Protein AF-A0A377C1R2-F1 (afdb_monomer_lite)

Radius of gyration: 20.12 Å; chains: 1; bounding box: 42×38×57 Å

Secondary structure (DSSP, 8-state):
-PPP----TTSPPPSS-SEEEEE--SSHHHHHHHHHHHHTT--TT-EEEEEEEGGG--HHHHHHHHHHT--EEEPPPBTTEEEEEE-----------SSEEEEPTTSS-EEEE-TTSTTTTS--HHHHHHHHT--SS--S-EEEET-TTSHHHHHHHHHH---EEEE-SSS--EEE---

pLDDT: mean 87.02, std 14.09, range [38.09, 98.44]

Foldseek 3Di:
DDDDDDDALPDQDAAAAQEAEAADDQAVLSVLSSLQSVLVHYDQNYWYKYKYQLVSDDPSNQVSLCQRFRHWDKDPQDPRMIMITGGGPGPDHDDDDQWDWDADPPDRDIFTAGSPFPPRNDDDPVNVVVLVVDDAPDDDEEEDAQCRSVPSVVSVLVRHLDWYWYDHPRPDTDGDGRD

Structure (mmCIF, N/CA/C/O backbone):
data_AF-A0A377C1R2-F1
#
_entry.id   AF-A0A377C1R2-F1
#
loop_
_atom_site.group_PDB
_atom_site.id
_atom_site.type_symbol
_atom_site.label_atom_id
_atom_site.label_alt_id
_atom_site.label_comp_id
_atom_site.label_asym_id
_atom_site.label_entity_id
_atom_site.label_seq_id
_atom_site.pdbx_PDB_ins_code
_atom_site.Cartn_x
_atom_site.Cartn_y
_atom_site.Cartn_z
_atom_site.occupancy
_atom_site.B_iso_or_equiv
_atom_site.auth_seq_id
_atom_site.auth_comp_id
_atom_site.auth_asym_id
_atom_site.auth_atom_id
_atom_site.pdbx_PDB_model_num
ATOM 1 N N . MET A 1 1 ? -15.818 -27.247 10.157 1.00 41.62 1 MET A N 1
ATOM 2 C CA . MET A 1 1 ? -14.417 -26.923 9.793 1.00 41.62 1 MET A CA 1
ATOM 3 C C . MET A 1 1 ? -14.467 -25.725 8.852 1.00 41.62 1 MET A C 1
ATOM 5 O O . MET A 1 1 ? -15.021 -25.883 7.773 1.00 41.62 1 MET A O 1
ATOM 9 N N . SER A 1 2 ? -14.026 -24.524 9.256 1.00 61.22 2 SER A N 1
ATOM 10 C CA . SER A 1 2 ? -14.034 -23.382 8.325 1.00 61.22 2 SER A CA 1
ATOM 11 C C . SER A 1 2 ? -12.892 -23.530 7.317 1.00 61.22 2 SER A C 1
ATOM 13 O O . SER A 1 2 ? -11.764 -23.878 7.676 1.00 61.22 2 SER A O 1
ATOM 15 N N . ARG A 1 3 ? -13.206 -23.338 6.035 1.00 67.44 3 ARG A N 1
ATOM 16 C CA . ARG A 1 3 ? -12.236 -23.395 4.940 1.00 67.44 3 ARG A CA 1
ATOM 17 C C . ARG A 1 3 ? -11.316 -22.180 5.062 1.00 67.44 3 ARG A C 1
ATOM 19 O O . ARG A 1 3 ? -11.798 -21.055 5.115 1.00 67.44 3 ARG A O 1
ATOM 26 N N . ARG A 1 4 ? -10.003 -22.404 5.139 1.00 74.44 4 ARG A N 1
ATOM 27 C CA . ARG A 1 4 ? -9.016 -21.321 5.041 1.00 74.44 4 ARG A CA 1
ATOM 28 C C . ARG A 1 4 ? -8.782 -21.036 3.565 1.00 74.44 4 ARG A C 1
ATOM 30 O O . ARG A 1 4 ? -8.358 -21.931 2.840 1.00 74.44 4 ARG A O 1
ATOM 37 N N . GLU A 1 5 ? -9.064 -19.815 3.147 1.00 80.56 5 GLU A N 1
ATOM 38 C CA . GLU A 1 5 ? -8.817 -19.331 1.793 1.00 80.56 5 GLU A CA 1
ATOM 39 C C . GLU A 1 5 ? -7.715 -18.271 1.838 1.00 80.56 5 GLU A C 1
ATOM 41 O O . GLU A 1 5 ? -7.669 -17.450 2.756 1.00 80.56 5 GLU A O 1
ATOM 46 N N . VAL A 1 6 ? -6.788 -18.332 0.883 1.00 80.75 6 VAL A N 1
ATOM 47 C CA . VAL A 1 6 ? -5.716 -17.342 0.742 1.00 80.75 6 VAL A CA 1
ATOM 48 C C . VAL A 1 6 ? -6.133 -16.381 -0.360 1.00 80.75 6 VAL A C 1
ATOM 50 O O . VAL A 1 6 ? -6.225 -16.781 -1.516 1.00 80.75 6 VAL A O 1
ATOM 53 N N . LEU A 1 7 ? -6.381 -15.127 0.012 1.00 80.88 7 LEU A N 1
ATOM 54 C CA . LEU A 1 7 ? -6.760 -14.053 -0.902 1.00 80.88 7 LEU A CA 1
ATOM 55 C C . LEU A 1 7 ? -5.581 -13.101 -1.118 1.00 80.88 7 LEU A C 1
ATOM 57 O O . LEU A 1 7 ? -4.790 -12.857 -0.201 1.00 80.88 7 LEU A O 1
ATOM 61 N N . ASP A 1 8 ? -5.470 -12.551 -2.327 1.00 80.44 8 ASP A N 1
ATOM 62 C CA . ASP A 1 8 ? -4.546 -11.450 -2.592 1.00 80.44 8 ASP A CA 1
ATOM 63 C C . ASP A 1 8 ? -5.073 -10.126 -2.001 1.00 80.44 8 ASP A C 1
ATOM 65 O O . ASP A 1 8 ? -6.242 -10.005 -1.640 1.00 80.44 8 ASP A O 1
ATOM 69 N N . SER A 1 9 ? -4.214 -9.108 -1.869 1.00 77.62 9 SER A N 1
ATOM 70 C CA . SER A 1 9 ? -4.595 -7.841 -1.219 1.00 77.62 9 SER A CA 1
ATOM 71 C C . SER A 1 9 ? -5.555 -6.971 -2.041 1.00 77.62 9 SER A C 1
ATOM 73 O O . SER A 1 9 ? -5.962 -5.907 -1.576 1.00 77.62 9 SER A O 1
ATOM 75 N N . THR A 1 10 ? -5.853 -7.368 -3.277 1.00 80.50 10 THR A N 1
ATOM 76 C CA . THR A 1 10 ? -6.736 -6.664 -4.214 1.00 80.50 10 THR A CA 1
ATOM 77 C C . THR A 1 10 ? -8.036 -7.408 -4.496 1.00 80.50 10 THR A C 1
ATOM 79 O O . THR A 1 10 ? -8.909 -6.838 -5.143 1.00 80.50 10 THR A O 1
ATOM 82 N N . ALA A 1 11 ? -8.162 -8.641 -4.012 1.00 86.31 11 ALA A N 1
ATOM 83 C CA . ALA A 1 11 ? -9.376 -9.428 -4.059 1.00 86.31 11 ALA A CA 1
ATOM 84 C C . ALA A 1 11 ? -10.450 -8.835 -3.141 1.00 86.31 11 ALA A C 1
ATOM 86 O O . ALA A 1 11 ? -10.155 -8.112 -2.182 1.00 86.31 11 ALA A O 1
ATOM 87 N N . ASP A 1 12 ? -11.703 -9.177 -3.422 1.00 88.12 12 ASP A N 1
ATOM 88 C CA . ASP A 1 12 ? -12.815 -8.806 -2.560 1.00 88.12 12 ASP A CA 1
ATOM 89 C C . ASP A 1 12 ? -12.722 -9.540 -1.221 1.00 88.12 12 ASP A C 1
ATOM 91 O O . ASP A 1 12 ? -12.471 -10.746 -1.152 1.00 88.12 12 ASP A O 1
ATOM 95 N N . TYR A 1 13 ? -12.910 -8.794 -0.135 1.00 91.75 13 TYR A N 1
ATOM 96 C CA . TYR A 1 13 ? -12.860 -9.351 1.210 1.00 91.75 13 TYR A CA 1
ATOM 97 C C . TYR A 1 13 ? -14.219 -9.941 1.614 1.00 91.75 13 TYR A C 1
ATOM 99 O O . TYR A 1 13 ? -15.264 -9.451 1.175 1.00 91.75 13 TYR A O 1
ATOM 107 N N . PRO A 1 14 ? -14.234 -10.973 2.480 1.00 92.19 14 PRO A N 1
ATOM 108 C CA . PRO A 1 14 ? -15.473 -11.504 3.036 1.00 92.19 14 PRO A CA 1
ATOM 109 C C . PRO A 1 14 ? -16.279 -10.423 3.767 1.00 92.19 14 PRO A C 1
ATOM 111 O O . PRO A 1 14 ? -15.712 -9.613 4.501 1.00 92.19 14 PRO A O 1
ATOM 114 N N . GLN A 1 15 ? -17.600 -10.438 3.583 1.00 94.81 15 GLN A N 1
ATOM 115 C CA . GLN A 1 15 ? -18.517 -9.471 4.189 1.00 94.81 15 GLN A CA 1
ATOM 116 C C . GLN A 1 15 ? -18.676 -9.698 5.695 1.00 94.81 15 GLN A C 1
ATOM 118 O O . GLN A 1 15 ? -18.758 -10.842 6.142 1.00 94.81 15 GLN A O 1
ATOM 123 N N . GLN A 1 16 ? -18.767 -8.601 6.453 1.00 94.44 16 GLN A N 1
ATOM 124 C CA . GLN A 1 16 ? -19.068 -8.563 7.890 1.00 94.44 16 GLN A CA 1
ATOM 125 C C . GLN A 1 16 ? -18.220 -9.544 8.724 1.00 94.44 16 GLN A C 1
ATOM 127 O O . GLN A 1 16 ? -18.759 -10.405 9.426 1.00 94.44 16 GLN A O 1
ATOM 132 N N . PRO A 1 17 ? -16.878 -9.467 8.644 1.00 95.62 17 PRO A N 1
ATOM 133 C CA . PRO A 1 17 ? -16.020 -10.360 9.407 1.00 95.62 17 PRO A CA 1
ATOM 134 C C . PRO A 1 17 ? -16.195 -10.111 10.911 1.00 95.62 17 PRO A C 1
ATOM 136 O O . PRO A 1 17 ? -16.164 -8.977 11.368 1.00 95.62 17 PRO A O 1
ATOM 139 N N . GLY A 1 18 ? -16.294 -11.169 11.720 1.00 95.81 18 GLY A N 1
ATOM 140 C CA . GLY A 1 18 ? -16.338 -10.999 13.181 1.00 95.81 18 GLY A CA 1
ATOM 141 C C . GLY A 1 18 ? -15.009 -10.499 13.771 1.00 95.81 18 GLY A C 1
ATOM 142 O O . GLY A 1 18 ? -14.987 -9.784 14.771 1.00 95.81 18 GLY A O 1
ATOM 143 N N . VAL A 1 19 ? -13.880 -10.866 13.153 1.00 96.94 19 VAL A N 1
ATOM 144 C CA . VAL A 1 19 ? -12.530 -10.503 13.612 1.00 96.94 19 VAL A CA 1
ATOM 145 C C . VAL A 1 19 ? -11.624 -10.222 12.419 1.00 96.94 19 VAL A C 1
ATOM 147 O O . VAL A 1 19 ? -11.587 -10.994 11.463 1.00 96.94 19 VAL A O 1
ATOM 150 N N . VAL A 1 20 ? -10.831 -9.157 12.520 1.00 97.69 20 VAL A N 1
ATOM 151 C CA . VAL A 1 20 ? -9.791 -8.785 11.558 1.00 97.69 20 VAL A CA 1
ATOM 152 C C . VAL A 1 20 ? -8.458 -8.661 12.295 1.00 97.69 20 VAL A C 1
ATOM 154 O O . VAL A 1 20 ? -8.317 -7.853 13.212 1.00 97.69 20 VAL A O 1
ATOM 157 N N . LEU A 1 21 ? -7.468 -9.456 11.881 1.00 97.56 21 LEU A N 1
ATOM 158 C CA . LEU A 1 21 ? -6.098 -9.397 12.394 1.00 97.56 21 LEU A CA 1
ATOM 159 C C . LEU A 1 21 ? -5.162 -8.852 11.315 1.00 97.56 21 LEU A C 1
ATOM 161 O O . LEU A 1 21 ? -5.012 -9.454 10.254 1.00 97.56 21 LEU A O 1
ATOM 165 N N . ILE A 1 22 ? -4.500 -7.733 11.599 1.00 97.50 22 ILE A N 1
ATOM 166 C CA . ILE A 1 22 ? -3.612 -7.049 10.658 1.00 97.50 22 ILE A CA 1
ATOM 167 C C . ILE A 1 22 ? -2.184 -7.143 11.180 1.00 97.50 22 ILE A C 1
ATOM 169 O O . ILE A 1 22 ? -1.856 -6.650 12.257 1.00 97.50 22 ILE A O 1
ATOM 173 N N . LYS A 1 23 ? -1.282 -7.717 10.389 1.00 96.75 23 LYS A N 1
ATOM 174 C CA . LYS A 1 23 ? 0.147 -7.467 10.577 1.00 96.75 23 LYS A CA 1
ATOM 175 C C . LYS A 1 23 ? 0.471 -6.167 9.856 1.00 96.75 23 LYS A C 1
ATOM 177 O O . LYS A 1 23 ? 0.374 -6.137 8.632 1.00 96.75 23 LYS A O 1
ATOM 182 N N . VAL A 1 24 ? 0.835 -5.116 10.592 1.00 95.94 24 VAL A N 1
ATOM 183 C CA . VAL A 1 24 ? 1.100 -3.801 9.986 1.00 95.94 24 VAL A CA 1
ATOM 184 C C . VAL A 1 24 ? 2.181 -3.963 8.905 1.00 95.94 24 VAL A C 1
ATOM 186 O O . VAL A 1 24 ? 3.266 -4.482 9.205 1.00 95.94 24 VAL A O 1
ATOM 189 N N . PRO A 1 25 ? 1.891 -3.606 7.639 1.00 93.81 25 PRO A N 1
ATOM 190 C CA . PRO A 1 25 ? 2.849 -3.753 6.558 1.00 93.81 25 PRO A CA 1
ATOM 191 C C . PRO A 1 25 ? 3.967 -2.718 6.696 1.00 93.81 25 PRO A C 1
ATOM 193 O O . PRO A 1 25 ? 3.829 -1.700 7.367 1.00 93.81 25 PRO A O 1
ATOM 196 N N . LYS A 1 26 ? 5.087 -2.959 6.011 1.00 90.56 26 LYS A N 1
ATOM 197 C CA . LYS A 1 26 ? 6.248 -2.055 6.054 1.00 90.56 26 LYS A CA 1
ATOM 198 C C . LYS A 1 26 ? 5.972 -0.677 5.442 1.00 90.56 26 LYS A C 1
ATOM 200 O O . LYS A 1 26 ? 6.683 0.271 5.747 1.00 90.56 26 LYS A O 1
ATOM 205 N N . THR A 1 27 ? 4.991 -0.579 4.547 1.00 90.38 27 THR A N 1
ATOM 206 C CA . THR A 1 27 ? 4.675 0.648 3.807 1.00 90.38 27 THR A CA 1
ATOM 207 C C . THR A 1 27 ? 3.288 1.155 4.181 1.00 90.38 27 THR A C 1
ATOM 209 O O . THR A 1 27 ? 2.319 0.396 4.085 1.00 90.38 27 THR A O 1
ATOM 212 N N . LEU A 1 28 ? 3.170 2.449 4.488 1.00 93.06 28 LEU A N 1
ATOM 213 C CA . LEU A 1 28 ? 1.877 3.090 4.760 1.00 93.06 28 LEU A CA 1
ATOM 214 C C . LEU A 1 28 ? 0.914 3.017 3.571 1.00 93.06 28 LEU A C 1
ATOM 216 O O . LEU A 1 28 ? -0.277 2.835 3.777 1.00 93.06 28 LEU A O 1
ATOM 220 N N . ALA A 1 29 ? 1.417 3.081 2.334 1.00 91.56 29 ALA A N 1
ATOM 221 C CA . ALA A 1 29 ? 0.575 2.976 1.143 1.00 91.56 29 ALA A CA 1
ATOM 222 C C . ALA A 1 29 ? -0.193 1.643 1.090 1.00 91.56 29 ALA A C 1
ATOM 224 O O . ALA A 1 29 ? -1.396 1.635 0.831 1.00 91.56 29 ALA A O 1
ATOM 225 N N . LEU A 1 30 ? 0.485 0.515 1.350 1.00 92.25 30 LEU A N 1
ATOM 226 C CA . LEU A 1 30 ? -0.180 -0.791 1.415 1.00 92.25 30 LEU A CA 1
ATOM 227 C C . LEU A 1 30 ? -1.180 -0.847 2.572 1.00 92.25 30 LEU A C 1
ATOM 229 O O . LEU A 1 30 ? -2.283 -1.349 2.376 1.00 92.25 30 LEU A O 1
ATOM 233 N N . LEU A 1 31 ? -0.822 -0.305 3.742 1.00 95.44 31 LEU A N 1
ATOM 234 C CA . LEU A 1 31 ? -1.753 -0.229 4.866 1.00 95.44 31 LEU A CA 1
ATOM 235 C C . LEU A 1 31 ? -3.015 0.541 4.462 1.00 95.44 31 LEU A C 1
ATOM 237 O O . LEU A 1 31 ? -4.109 0.022 4.630 1.00 95.44 31 LEU A O 1
ATOM 241 N N . GLU A 1 32 ? -2.882 1.723 3.858 1.00 95.38 32 GLU A N 1
ATOM 242 C CA . GLU A 1 32 ? -4.024 2.536 3.427 1.00 95.38 32 GLU A CA 1
ATOM 243 C C . GLU A 1 32 ? -4.926 1.767 2.460 1.00 95.38 32 GLU A C 1
ATOM 245 O O . GLU A 1 32 ? -6.143 1.736 2.641 1.00 95.38 32 GLU A O 1
ATOM 250 N N . GLN A 1 33 ? -4.340 1.102 1.461 1.00 93.94 33 GLN A N 1
ATOM 251 C CA . GLN A 1 33 ? -5.101 0.298 0.507 1.00 93.94 33 GLN A CA 1
ATOM 252 C C . GLN A 1 33 ? -5.872 -0.831 1.202 1.00 93.94 33 GLN A C 1
ATOM 254 O O . GLN A 1 33 ? -7.049 -1.039 0.901 1.00 93.94 33 GLN A O 1
ATOM 259 N N . GLN A 1 34 ? -5.238 -1.536 2.141 1.00 94.56 34 GLN A N 1
ATOM 260 C CA . GLN A 1 34 ? -5.869 -2.621 2.892 1.00 94.56 34 GLN A CA 1
ATOM 261 C C . GLN A 1 34 ? -6.977 -2.112 3.819 1.00 94.56 34 GLN A C 1
ATOM 263 O O . GLN A 1 34 ? -8.038 -2.727 3.873 1.00 94.56 34 GLN A O 1
ATOM 268 N N . LEU A 1 35 ? -6.773 -0.985 4.506 1.00 96.25 35 LEU A N 1
ATOM 269 C CA . LEU A 1 35 ? -7.793 -0.377 5.362 1.00 96.25 35 LEU A CA 1
ATOM 270 C C . LEU A 1 35 ? -8.988 0.118 4.540 1.00 96.25 35 LEU A C 1
ATOM 272 O O . LEU A 1 35 ? -10.127 -0.086 4.945 1.00 96.25 35 LEU A O 1
ATOM 276 N N . ARG A 1 36 ? -8.758 0.698 3.354 1.00 95.50 36 ARG A N 1
ATOM 277 C CA . ARG A 1 36 ? -9.838 1.097 2.434 1.00 95.50 36 ARG A CA 1
ATOM 278 C C . ARG A 1 36 ? -10.613 -0.099 1.886 1.00 95.50 36 ARG A C 1
ATOM 280 O O . ARG A 1 36 ? -11.816 0.011 1.681 1.00 95.50 36 ARG A O 1
ATOM 287 N N . ALA A 1 37 ? -9.948 -1.228 1.650 1.00 94.62 37 ALA A N 1
ATOM 288 C CA . ALA A 1 37 ? -10.625 -2.468 1.278 1.00 94.62 37 ALA A CA 1
ATOM 289 C C . ALA A 1 37 ? -11.452 -3.024 2.450 1.00 94.62 37 ALA A C 1
ATOM 291 O O . ALA A 1 37 ? -12.619 -3.356 2.266 1.00 94.62 37 ALA A O 1
ATOM 292 N N . LEU A 1 38 ? -10.889 -3.035 3.666 1.00 95.88 38 LEU A N 1
ATOM 293 C CA . LEU A 1 38 ? -11.596 -3.446 4.884 1.00 95.88 38 LEU A CA 1
ATOM 294 C C . LEU A 1 38 ? -12.817 -2.575 5.169 1.00 95.88 38 LEU A C 1
ATOM 296 O O . LEU A 1 38 ? -13.867 -3.112 5.496 1.00 95.88 38 LEU A O 1
ATOM 300 N N . ARG A 1 39 ? -12.712 -1.255 4.985 1.00 96.31 39 ARG A N 1
ATOM 301 C CA . ARG A 1 39 ? -13.815 -0.305 5.179 1.00 96.31 39 ARG A CA 1
ATOM 302 C C . ARG A 1 39 ? -15.109 -0.735 4.477 1.00 96.31 39 ARG A C 1
ATOM 304 O O . ARG A 1 39 ? -16.181 -0.459 4.989 1.00 96.31 39 ARG A O 1
ATOM 311 N N . LYS A 1 40 ? -15.014 -1.410 3.327 1.00 95.31 40 LYS A N 1
ATOM 312 C CA . LYS A 1 40 ? -16.176 -1.855 2.541 1.00 95.31 40 LYS A CA 1
ATOM 313 C C . LYS A 1 40 ? -16.923 -3.044 3.147 1.00 95.31 40 LYS A C 1
ATOM 315 O O .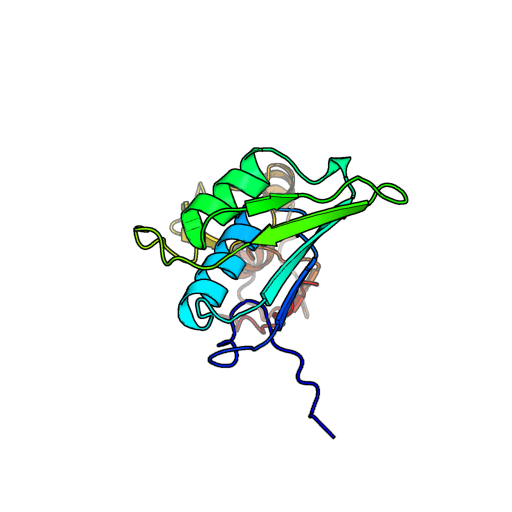 LYS A 1 40 ? -18.007 -3.357 2.675 1.00 95.31 40 LYS A O 1
ATOM 320 N N . VAL A 1 41 ? -16.316 -3.748 4.101 1.00 96.62 41 VAL A N 1
ATOM 321 C CA . VAL A 1 41 ? -16.818 -5.040 4.590 1.00 96.62 41 VAL A CA 1
ATOM 322 C C . VAL A 1 41 ? -16.959 -5.112 6.105 1.00 96.62 41 VAL A C 1
ATOM 324 O O . VAL A 1 41 ? -17.704 -5.957 6.591 1.00 96.62 41 VAL A O 1
ATOM 327 N N . VAL A 1 42 ? -16.237 -4.275 6.855 1.00 97.69 42 VAL A N 1
ATOM 328 C CA . VAL A 1 42 ? -16.291 -4.256 8.322 1.00 97.69 42 VAL A CA 1
ATOM 329 C C . VAL A 1 42 ? -17.514 -3.498 8.832 1.00 97.69 42 VAL A C 1
ATOM 331 O O . VAL A 1 42 ? -18.055 -2.621 8.167 1.00 97.69 42 VAL A O 1
ATOM 334 N N . THR A 1 43 ? -17.922 -3.831 10.048 1.00 96.94 43 THR A N 1
ATOM 335 C CA . THR A 1 43 ? -19.020 -3.197 10.786 1.00 96.94 43 THR A CA 1
ATOM 336 C C . THR A 1 43 ? -18.518 -2.711 12.145 1.00 96.94 43 THR A C 1
ATOM 338 O O . THR A 1 43 ? -17.397 -3.031 12.551 1.00 96.94 43 THR A O 1
ATOM 341 N N . SER A 1 44 ? -19.348 -1.975 12.889 1.00 95.69 44 SER A N 1
ATOM 342 C CA . SER A 1 44 ? -19.050 -1.588 14.278 1.00 95.69 44 SER A CA 1
ATOM 343 C C . SER A 1 44 ? -18.831 -2.788 15.210 1.00 95.69 44 SER A C 1
ATOM 345 O O . SER A 1 44 ? -18.132 -2.659 16.212 1.00 95.69 44 SER A O 1
ATOM 347 N N . ASP A 1 45 ? -19.380 -3.955 14.860 1.00 96.56 45 ASP A N 1
ATOM 348 C CA . ASP A 1 45 ? -19.244 -5.203 15.624 1.00 96.56 45 ASP A CA 1
ATOM 349 C C . ASP A 1 45 ? -17.951 -5.963 15.290 1.00 96.56 45 ASP A C 1
ATOM 351 O O . ASP A 1 45 ? -17.570 -6.912 15.980 1.00 96.56 45 ASP A O 1
ATOM 355 N N . THR A 1 46 ? -17.254 -5.560 14.224 1.00 97.69 46 THR A N 1
ATOM 356 C CA . THR A 1 46 ? -16.002 -6.191 13.812 1.00 97.69 46 THR A CA 1
ATOM 357 C C . THR A 1 46 ? -14.892 -5.876 14.809 1.00 97.69 46 THR A C 1
ATOM 359 O O . THR A 1 46 ? -14.524 -4.720 15.020 1.00 97.69 46 THR A O 1
ATOM 362 N N . ARG A 1 47 ? -14.247 -6.911 15.355 1.00 97.62 47 ARG A N 1
ATOM 363 C CA . ARG A 1 47 ? -13.057 -6.725 16.191 1.00 97.62 47 ARG A CA 1
ATOM 364 C C . ARG A 1 47 ? -11.803 -6.559 15.333 1.00 97.62 47 ARG A C 1
ATOM 366 O O . ARG A 1 47 ? -11.279 -7.545 14.815 1.00 97.62 47 ARG A O 1
ATOM 373 N N . ILE A 1 48 ? -11.286 -5.335 15.232 1.00 98.44 48 ILE A N 1
ATOM 374 C CA . ILE A 1 48 ? -10.098 -5.012 14.426 1.00 98.44 48 ILE A CA 1
ATOM 375 C C . ILE A 1 48 ? -8.871 -4.862 15.329 1.00 98.44 48 ILE A C 1
ATOM 377 O O . ILE A 1 48 ? -8.813 -3.976 16.182 1.00 98.44 48 ILE A O 1
ATOM 381 N N . ILE A 1 49 ? -7.871 -5.724 15.126 1.00 98.31 49 ILE A N 1
ATOM 382 C CA . ILE A 1 49 ? -6.609 -5.712 15.873 1.00 98.31 49 ILE A CA 1
ATOM 383 C C . ILE A 1 49 ? -5.446 -5.685 14.885 1.00 98.31 49 ILE A C 1
ATOM 385 O O . ILE A 1 49 ? -5.299 -6.590 14.065 1.00 98.31 49 ILE A O 1
ATOM 389 N N . ALA A 1 50 ? -4.572 -4.689 15.001 1.00 98.06 50 ALA A N 1
ATOM 390 C CA . ALA A 1 50 ? -3.320 -4.632 14.260 1.00 98.06 50 ALA A CA 1
ATOM 391 C C . ALA A 1 50 ? -2.113 -4.832 15.180 1.00 98.06 50 ALA A C 1
ATOM 393 O O . ALA A 1 50 ? -2.111 -4.383 16.323 1.00 98.06 50 ALA A O 1
ATOM 394 N N . GLY A 1 51 ? -1.070 -5.498 14.687 1.00 97.44 51 GLY A N 1
ATOM 395 C CA . GLY A 1 51 ? 0.154 -5.766 15.436 1.00 97.44 51 GLY A CA 1
ATOM 396 C C . GLY A 1 51 ? 1.413 -5.503 14.619 1.00 97.44 51 GLY A C 1
ATOM 397 O O . GLY A 1 51 ? 1.509 -5.881 13.448 1.00 97.44 51 GLY A O 1
ATOM 398 N N . ALA A 1 52 ? 2.400 -4.881 15.262 1.00 97.00 52 ALA A N 1
ATOM 399 C CA . ALA A 1 52 ? 3.730 -4.647 14.707 1.00 97.00 52 ALA A CA 1
ATOM 400 C C . ALA A 1 52 ? 4.790 -4.653 15.817 1.00 97.00 52 ALA A C 1
ATOM 402 O O . ALA A 1 52 ? 4.474 -4.743 17.010 1.00 97.00 52 ALA A O 1
ATOM 403 N N . LYS A 1 53 ? 6.069 -4.518 15.445 1.00 96.94 53 LYS A N 1
ATOM 404 C CA . LYS A 1 53 ? 7.094 -4.170 16.437 1.00 96.94 53 LYS A CA 1
ATOM 405 C C . LYS A 1 53 ? 6.777 -2.774 16.965 1.00 96.94 53 LYS A C 1
ATOM 407 O O . LYS A 1 53 ? 6.402 -1.904 16.192 1.00 96.94 53 LYS A O 1
ATOM 412 N N . ALA A 1 54 ? 6.976 -2.535 18.255 1.00 95.25 54 ALA A N 1
ATOM 413 C CA . ALA A 1 54 ? 6.623 -1.269 18.895 1.00 95.25 54 ALA A CA 1
ATOM 414 C C . ALA A 1 54 ? 7.279 -0.049 18.219 1.00 95.25 54 ALA A C 1
ATOM 416 O O . ALA A 1 54 ? 6.665 1.005 18.152 1.00 95.25 54 ALA A O 1
ATOM 417 N N . ARG A 1 55 ? 8.492 -0.216 17.674 1.00 94.06 55 ARG A N 1
ATOM 418 C CA . ARG A 1 55 ? 9.210 0.822 16.914 1.00 94.06 55 ARG A CA 1
ATOM 419 C C . ARG A 1 55 ? 8.655 1.094 15.509 1.00 94.06 55 ARG A C 1
ATOM 421 O O . ARG A 1 55 ? 8.986 2.124 14.947 1.00 94.06 55 ARG A O 1
ATOM 428 N N . ASP A 1 56 ? 7.884 0.159 14.952 1.00 93.38 56 ASP A N 1
ATOM 429 C CA . ASP A 1 56 ? 7.303 0.246 13.607 1.00 93.38 56 ASP A CA 1
ATOM 430 C C . ASP A 1 56 ? 5.866 0.823 13.670 1.00 93.38 56 ASP A C 1
ATOM 432 O O . ASP A 1 56 ? 5.210 0.964 12.642 1.00 93.38 56 ASP A O 1
ATOM 436 N N . ILE A 1 57 ? 5.351 1.133 14.872 1.00 93.12 57 ILE A N 1
ATOM 437 C CA . ILE A 1 57 ? 4.072 1.827 15.071 1.00 93.12 57 ILE A CA 1
ATOM 438 C C . ILE A 1 57 ? 4.362 3.305 15.298 1.00 93.12 57 ILE A C 1
ATOM 440 O O . ILE A 1 57 ? 4.814 3.703 16.373 1.00 93.12 57 ILE A O 1
ATOM 444 N N . HIS A 1 58 ? 4.082 4.106 14.278 1.00 94.31 58 HIS A N 1
ATOM 445 C CA . HIS A 1 58 ? 4.271 5.554 14.292 1.00 94.31 58 HIS A CA 1
ATOM 446 C C . HIS A 1 58 ? 2.929 6.278 14.432 1.00 94.31 58 HIS A C 1
ATOM 448 O O . HIS A 1 58 ? 1.876 5.688 14.187 1.00 94.31 58 HIS A O 1
ATOM 454 N N . THR A 1 59 ? 2.961 7.572 14.754 1.00 94.69 59 THR A N 1
ATOM 455 C CA . THR A 1 59 ? 1.759 8.424 14.800 1.00 94.69 59 THR A CA 1
ATOM 456 C C . THR A 1 59 ? 0.978 8.359 13.487 1.00 94.69 59 THR A C 1
ATOM 458 O O . THR A 1 59 ? -0.221 8.111 13.503 1.00 94.69 59 THR A O 1
ATOM 461 N N . SER A 1 60 ? 1.679 8.395 12.351 1.00 96.00 60 SER A N 1
ATOM 462 C CA . SER A 1 60 ? 1.088 8.256 11.013 1.00 96.00 60 SER A CA 1
ATOM 463 C C . SER A 1 60 ? 0.351 6.934 10.782 1.00 96.00 60 SER A C 1
ATOM 465 O O . SER A 1 60 ? -0.546 6.862 9.949 1.00 96.00 60 SER A O 1
ATOM 467 N N . THR A 1 61 ? 0.712 5.869 11.508 1.00 96.19 61 THR A N 1
ATOM 468 C CA . THR A 1 61 ? -0.023 4.598 11.457 1.00 96.19 61 THR A CA 1
ATOM 469 C C . THR A 1 61 ? -1.382 4.759 12.127 1.00 96.19 61 THR A C 1
ATOM 471 O O . THR A 1 61 ? -2.387 4.392 11.530 1.00 96.19 61 THR A O 1
ATOM 474 N N . LEU A 1 62 ? -1.418 5.335 13.333 1.00 97.12 62 LEU A N 1
ATOM 475 C CA . LEU A 1 62 ? -2.651 5.566 14.094 1.00 97.12 62 LEU A CA 1
ATOM 476 C C . LEU A 1 62 ? -3.573 6.549 13.368 1.00 97.12 62 LEU A C 1
ATOM 478 O O . LEU A 1 62 ? -4.729 6.222 13.126 1.00 97.12 62 LEU A O 1
ATOM 482 N N . GLU A 1 63 ? -3.028 7.678 12.911 1.00 97.50 63 GLU A N 1
ATOM 483 C CA . GLU A 1 63 ? -3.755 8.679 12.119 1.00 97.50 63 GLU A CA 1
ATOM 484 C C . GLU A 1 63 ? -4.401 8.059 10.875 1.00 97.50 63 GLU A C 1
ATOM 486 O O . GLU A 1 63 ? -5.518 8.413 10.505 1.00 97.50 63 GLU A O 1
ATOM 491 N N . LEU A 1 64 ? -3.728 7.102 10.228 1.00 97.19 64 LEU A N 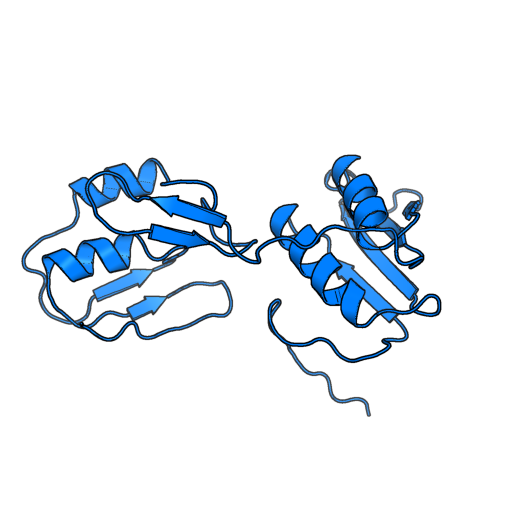1
ATOM 492 C CA . LEU A 1 64 ? -4.276 6.418 9.064 1.00 97.19 64 LEU A CA 1
ATOM 493 C C . LEU A 1 64 ? -5.443 5.483 9.425 1.00 97.19 64 LEU A C 1
ATOM 495 O O . LEU A 1 64 ? -6.427 5.438 8.687 1.00 97.19 64 LEU A O 1
ATOM 499 N N . PHE A 1 65 ? -5.365 4.761 10.548 1.00 97.88 65 PHE A N 1
ATOM 500 C CA . PHE A 1 65 ? -6.502 3.985 11.063 1.00 97.88 65 PHE A CA 1
ATOM 501 C C . PHE A 1 65 ? -7.685 4.895 11.399 1.00 97.88 65 PHE A C 1
ATOM 503 O O . PHE A 1 65 ? -8.803 4.614 10.976 1.00 97.88 65 PHE A O 1
ATOM 510 N N . GLU A 1 66 ? -7.431 6.003 12.091 1.00 97.56 66 GLU A N 1
ATOM 511 C CA . GLU A 1 66 ? -8.457 6.964 12.508 1.00 97.56 66 GLU A CA 1
ATOM 512 C C . GLU A 1 66 ? -9.123 7.649 11.324 1.00 97.56 66 GLU A C 1
ATOM 514 O O . GLU A 1 66 ? -10.342 7.788 11.288 1.00 97.56 66 GLU A O 1
ATOM 519 N N . LYS A 1 67 ? -8.334 7.989 10.305 1.00 97.12 67 LYS A N 1
ATOM 520 C CA . LYS A 1 67 ? -8.831 8.558 9.056 1.00 97.12 67 LYS A CA 1
ATOM 521 C C . LYS A 1 67 ? -9.705 7.582 8.270 1.00 97.12 67 LYS A C 1
ATOM 523 O O . LYS A 1 67 ? -10.675 8.008 7.650 1.00 97.12 67 LYS A O 1
ATOM 528 N N . VAL A 1 68 ? -9.333 6.301 8.205 1.00 97.25 68 VAL A N 1
ATOM 529 C CA . VAL A 1 68 ? -9.966 5.345 7.277 1.00 97.25 68 VAL A CA 1
ATOM 53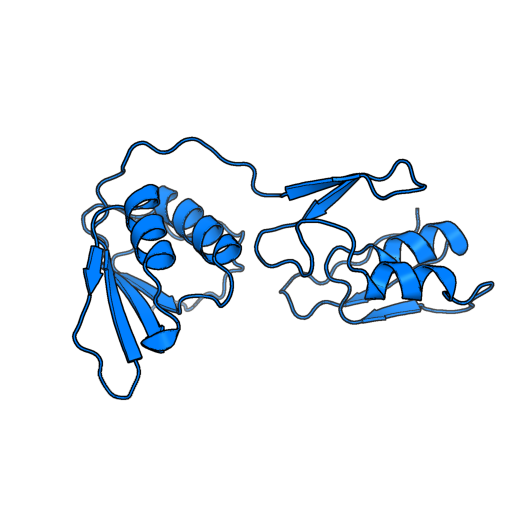0 C C . VAL A 1 68 ? -11.072 4.519 7.927 1.00 97.25 68 VAL A C 1
ATOM 532 O O . VAL A 1 68 ? -12.082 4.250 7.276 1.00 97.25 68 VAL A O 1
ATOM 535 N N . LEU A 1 69 ? -10.893 4.102 9.178 1.00 97.44 69 LEU A N 1
ATOM 536 C CA . LEU A 1 69 ? -11.783 3.170 9.871 1.00 97.44 69 LEU A CA 1
ATOM 537 C C . LEU A 1 69 ? -12.431 3.780 11.111 1.00 97.44 69 LEU A C 1
ATOM 539 O O . LEU A 1 69 ? -13.638 3.616 11.283 1.00 97.44 69 LEU A O 1
ATOM 543 N N . GLY A 1 70 ? -11.650 4.450 11.958 1.00 97.12 70 GLY A N 1
ATOM 544 C CA . GLY A 1 70 ? -12.157 5.032 13.196 1.00 97.12 70 GLY A CA 1
ATOM 545 C C . GLY A 1 70 ? -11.175 5.011 14.368 1.00 97.12 70 GLY A C 1
ATOM 546 O O . GLY A 1 70 ? -10.011 4.634 14.197 1.00 97.12 70 GLY A O 1
ATOM 547 N N . PRO A 1 71 ? -11.627 5.435 15.564 1.00 97.50 71 PRO A N 1
ATOM 548 C CA . PRO A 1 71 ? -10.772 5.698 16.717 1.00 97.50 71 PRO A CA 1
ATOM 549 C C . PRO A 1 71 ? -9.926 4.488 17.109 1.00 97.50 71 PRO A C 1
ATOM 551 O O . PRO A 1 71 ? -10.375 3.336 17.044 1.00 97.50 71 PRO A O 1
ATOM 554 N N . THR A 1 72 ? -8.699 4.763 17.556 1.00 97.81 72 THR A N 1
ATOM 555 C CA . THR A 1 72 ? -7.750 3.726 17.954 1.00 97.81 72 THR A CA 1
ATOM 556 C C . THR A 1 72 ? -7.382 3.781 19.428 1.00 97.81 72 THR A C 1
ATOM 558 O O . THR A 1 72 ? -7.348 4.829 20.064 1.00 97.81 72 THR A O 1
ATOM 561 N N . THR A 1 73 ? -7.065 2.615 19.985 1.00 97.44 73 THR A N 1
ATOM 562 C CA . THR A 1 73 ? -6.375 2.489 21.273 1.00 97.44 73 THR A CA 1
ATOM 563 C C . THR A 1 73 ? -5.156 1.599 21.098 1.00 97.44 73 THR A C 1
ATOM 565 O O . THR A 1 73 ? -5.127 0.729 20.226 1.00 97.44 73 THR A O 1
ATOM 568 N N . THR A 1 74 ? -4.131 1.787 21.928 1.00 97.31 74 THR A N 1
ATOM 569 C CA . THR A 1 74 ? -2.920 0.960 21.871 1.00 97.31 74 THR A CA 1
ATOM 570 C C . THR A 1 74 ? -2.692 0.211 23.169 1.00 97.31 74 THR A C 1
ATOM 572 O O . THR A 1 74 ? -3.060 0.665 24.250 1.00 97.31 74 THR A O 1
ATOM 575 N N . THR A 1 75 ? -2.085 -0.967 23.064 1.00 96.50 75 THR A N 1
ATOM 576 C CA . THR A 1 75 ? -1.686 -1.743 24.239 1.00 96.50 75 THR A CA 1
ATOM 577 C C . THR A 1 75 ? -0.328 -1.291 24.766 1.00 96.50 75 THR A C 1
ATOM 579 O O . THR A 1 75 ? 0.483 -0.679 24.059 1.00 96.50 75 THR A O 1
ATOM 582 N N . LEU A 1 76 ? -0.010 -1.707 25.994 1.00 95.62 76 LEU A N 1
ATOM 583 C CA . LEU A 1 76 ? 1.371 -1.699 26.468 1.00 95.62 76 LEU A CA 1
ATOM 584 C C . LEU A 1 76 ? 2.261 -2.530 25.533 1.00 95.62 76 LEU A C 1
ATOM 586 O O . LEU A 1 76 ? 1.814 -3.488 24.892 1.00 95.62 76 LEU A O 1
ATOM 590 N N . ALA A 1 77 ? 3.529 -2.133 25.437 1.00 94.56 77 ALA A N 1
ATOM 591 C CA . ALA A 1 77 ? 4.504 -2.886 24.667 1.00 94.56 77 ALA A CA 1
ATOM 592 C C . ALA A 1 77 ? 4.862 -4.180 25.413 1.00 94.56 77 ALA A C 1
ATOM 594 O O . ALA A 1 77 ? 5.209 -4.147 26.591 1.00 94.56 77 ALA A O 1
ATOM 595 N N . TRP A 1 78 ? 4.836 -5.312 24.713 1.00 96.62 78 TRP A N 1
ATOM 596 C CA . TRP A 1 78 ? 5.219 -6.613 25.255 1.00 96.62 78 TRP A CA 1
ATOM 597 C C . TRP A 1 78 ? 6.159 -7.319 24.285 1.00 96.62 78 TRP A C 1
ATOM 599 O O . TRP A 1 78 ? 5.865 -7.436 23.098 1.00 96.62 78 TRP A O 1
ATOM 609 N N . LYS A 1 79 ? 7.331 -7.752 24.767 1.00 95.44 79 LYS A N 1
ATOM 610 C CA . LYS A 1 79 ? 8.378 -8.392 23.944 1.00 95.44 79 LYS A CA 1
ATOM 611 C C . LYS A 1 79 ? 8.683 -7.636 22.636 1.00 95.44 79 LYS A C 1
ATOM 613 O O . LYS A 1 79 ? 8.824 -8.232 21.573 1.00 95.44 79 LYS A O 1
ATOM 618 N N . LYS A 1 80 ? 8.803 -6.304 22.722 1.00 95.06 80 LYS A N 1
ATOM 619 C CA . LYS A 1 80 ? 9.039 -5.385 21.586 1.00 95.06 80 LYS A CA 1
ATOM 620 C C . LYS A 1 80 ? 7.910 -5.345 20.543 1.00 95.06 80 LYS A C 1
ATOM 622 O O . LYS A 1 80 ? 8.114 -4.756 19.485 1.00 95.06 80 LYS A O 1
ATOM 627 N N . ALA A 1 81 ? 6.743 -5.918 20.823 1.00 96.56 81 ALA A N 1
ATOM 628 C CA . ALA A 1 81 ? 5.53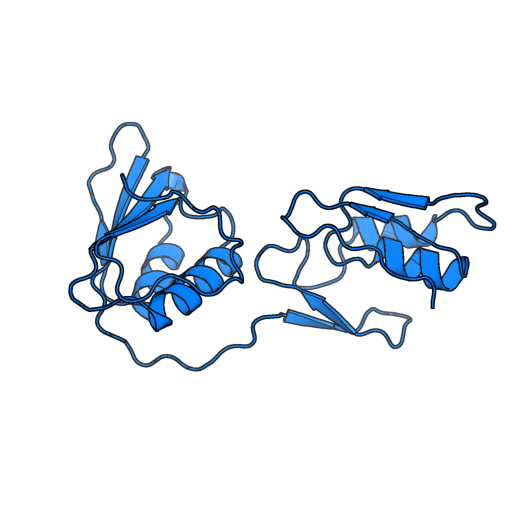3 -5.794 20.017 1.00 96.56 81 ALA A CA 1
ATOM 629 C C . ALA A 1 81 ? 4.523 -4.867 20.700 1.00 96.56 81 ALA A C 1
ATOM 631 O O . ALA A 1 81 ? 4.535 -4.710 21.922 1.00 96.56 81 ALA A O 1
ATOM 632 N N . ARG A 1 82 ? 3.656 -4.244 19.907 1.00 96.94 82 ARG A N 1
ATOM 633 C CA . ARG A 1 82 ? 2.536 -3.428 20.384 1.00 96.94 82 ARG A CA 1
ATOM 634 C C . ARG A 1 82 ? 1.333 -3.679 19.480 1.00 96.94 82 ARG A C 1
ATOM 636 O O . ARG A 1 82 ? 1.511 -3.954 18.291 1.00 96.94 82 ARG A O 1
ATOM 643 N N . LEU A 1 83 ? 0.137 -3.622 20.059 1.00 98.00 83 LEU A N 1
ATOM 644 C CA . LEU A 1 83 ? -1.117 -3.792 19.337 1.00 98.00 83 LEU A CA 1
ATOM 645 C C . LEU A 1 83 ? -1.879 -2.469 19.249 1.00 98.00 83 LEU A C 1
ATOM 647 O O . LEU A 1 83 ? -1.771 -1.620 20.138 1.00 98.00 83 LEU A O 1
ATOM 651 N N . ILE A 1 84 ? -2.655 -2.338 18.179 1.00 98.00 84 ILE A N 1
ATOM 652 C CA . ILE A 1 84 ? -3.618 -1.270 17.922 1.00 98.00 84 ILE A CA 1
ATOM 653 C C . ILE A 1 84 ? -4.989 -1.941 17.865 1.00 98.00 84 ILE A C 1
ATOM 655 O O . ILE A 1 84 ? -5.182 -2.858 17.068 1.00 98.00 84 ILE A O 1
ATOM 659 N N . ASN A 1 85 ? -5.927 -1.501 18.695 1.00 98.19 85 ASN A N 1
ATOM 660 C CA . ASN A 1 85 ? -7.335 -1.851 18.547 1.00 98.19 85 ASN A CA 1
ATOM 661 C C . ASN A 1 85 ? -8.031 -0.688 17.847 1.00 98.19 85 ASN A C 1
ATOM 663 O O . ASN A 1 85 ? -7.816 0.463 18.226 1.00 98.19 85 ASN A O 1
ATOM 667 N N . CYS A 1 86 ? -8.847 -0.986 16.844 1.00 98.06 86 CYS A N 1
ATOM 668 C CA . CYS A 1 86 ? -9.609 0.010 16.101 1.00 98.06 86 CYS A CA 1
ATOM 669 C C . CYS A 1 86 ? -11.096 -0.334 16.189 1.00 98.06 86 CYS A C 1
ATOM 671 O O . CYS A 1 86 ? -11.472 -1.495 16.018 1.00 98.06 86 CYS A O 1
ATOM 673 N N . THR A 1 87 ? -11.919 0.676 16.456 1.00 97.31 87 THR A N 1
ATOM 674 C CA . THR A 1 87 ? -13.377 0.559 16.396 1.00 97.31 87 THR A CA 1
ATOM 675 C C . THR A 1 87 ? -13.850 1.235 15.122 1.00 97.31 87 THR A C 1
ATOM 677 O O . THR A 1 87 ? -13.552 2.408 14.904 1.00 97.31 87 THR A O 1
ATOM 680 N N . PHE A 1 88 ? -14.582 0.506 14.281 1.00 97.94 88 PHE A N 1
ATOM 681 C CA . PHE A 1 88 ? -15.124 1.077 13.056 1.00 97.94 88 PHE A CA 1
ATOM 682 C C . PHE A 1 88 ? -16.282 2.030 13.374 1.00 97.94 88 PHE A C 1
ATOM 684 O O . PHE A 1 88 ? -17.257 1.626 14.006 1.00 97.94 88 PHE A O 1
ATOM 691 N N . ASN A 1 89 ? -16.173 3.283 12.934 1.00 95.12 89 ASN A N 1
ATOM 692 C CA . ASN A 1 89 ? -17.236 4.289 13.045 1.00 95.12 89 ASN A CA 1
ATOM 693 C C . ASN A 1 89 ? -17.514 5.014 11.719 1.00 95.12 89 ASN A C 1
ATOM 695 O O . ASN A 1 89 ? -18.145 6.066 11.722 1.00 95.12 89 ASN A O 1
ATOM 699 N N . GLU A 1 90 ? -17.017 4.461 10.610 1.00 94.19 90 GLU A N 1
ATOM 700 C CA . GLU A 1 90 ? -17.233 4.961 9.252 1.00 94.19 90 GLU A CA 1
ATOM 701 C C . GLU A 1 90 ? -16.972 6.478 9.087 1.00 94.19 90 GLU A C 1
ATOM 703 O O . GLU A 1 90 ? -17.831 7.222 8.615 1.00 94.19 90 GLU A O 1
ATOM 708 N N . PRO A 1 91 ? -15.768 6.982 9.423 1.00 95.12 91 PRO A N 1
ATOM 709 C CA . PRO A 1 91 ? -15.470 8.411 9.328 1.00 95.12 91 PRO A CA 1
ATOM 710 C C . PRO A 1 91 ? -15.576 8.888 7.878 1.00 95.12 91 PRO A C 1
ATOM 712 O O . PRO A 1 91 ? -15.283 8.118 6.962 1.00 95.12 91 PRO A O 1
ATOM 715 N N . GLN A 1 92 ? -15.951 10.147 7.640 1.00 94.44 92 GLN A N 1
ATOM 716 C CA . GLN A 1 92 ? -16.036 10.681 6.277 1.00 94.44 92 GLN A CA 1
ATOM 717 C C . GLN A 1 92 ? -14.674 10.584 5.576 1.00 94.44 92 GLN A C 1
ATOM 719 O O . GLN A 1 92 ? -13.671 11.111 6.058 1.00 94.44 92 GLN A O 1
ATOM 724 N N . LEU A 1 93 ? -14.639 9.926 4.417 1.00 94.94 93 LEU A N 1
ATOM 725 C CA . LEU A 1 93 ? -13.405 9.660 3.688 1.00 94.94 93 LEU A CA 1
ATOM 726 C C . LEU A 1 93 ? -13.623 9.859 2.191 1.00 94.94 93 LEU A C 1
ATOM 728 O O . LEU A 1 93 ? -14.484 9.220 1.597 1.00 94.94 93 LEU A O 1
ATOM 732 N N . ALA A 1 94 ? -12.805 10.714 1.578 1.00 92.81 94 ALA A N 1
ATOM 733 C CA . ALA A 1 94 ? -12.795 10.862 0.130 1.00 92.81 94 ALA A CA 1
ATOM 734 C C . ALA A 1 94 ? -12.245 9.599 -0.549 1.00 92.81 94 ALA A C 1
ATOM 736 O O . ALA A 1 94 ? -11.289 8.968 -0.062 1.00 92.81 94 ALA A O 1
ATOM 737 N N . ASP A 1 95 ? -12.818 9.273 -1.704 1.00 89.06 95 ASP A N 1
ATOM 738 C CA . ASP A 1 95 ? -12.287 8.236 -2.575 1.00 89.06 95 ASP A CA 1
ATOM 739 C C . ASP A 1 95 ? -10.874 8.582 -3.041 1.00 89.06 95 ASP A C 1
ATOM 741 O O . ASP A 1 95 ? -10.499 9.744 -3.212 1.00 89.06 95 ASP A O 1
ATOM 745 N N . ALA A 1 96 ? -10.067 7.542 -3.221 1.00 87.50 96 ALA A N 1
ATOM 746 C CA . ALA A 1 96 ? -8.697 7.661 -3.687 1.00 87.50 96 ALA A CA 1
ATOM 747 C C . ALA A 1 96 ? -8.430 6.617 -4.777 1.00 87.50 96 ALA A C 1
ATOM 749 O O . ALA A 1 96 ? -8.931 5.490 -4.682 1.00 87.50 96 ALA A O 1
ATOM 750 N N . PRO A 1 97 ? -7.625 6.953 -5.799 1.00 88.00 97 PRO A N 1
ATOM 751 C CA . PRO A 1 97 ? -7.268 6.004 -6.841 1.00 88.00 97 PRO A CA 1
ATOM 752 C C . PRO A 1 97 ? -6.441 4.846 -6.267 1.00 88.00 97 PRO A C 1
ATOM 754 O O . PRO A 1 97 ? -5.596 5.024 -5.389 1.00 88.00 97 PRO A O 1
ATOM 757 N N . GLN A 1 98 ? -6.644 3.642 -6.807 1.00 83.19 98 GLN A N 1
ATOM 758 C CA . GLN A 1 98 ? -5.899 2.445 -6.390 1.00 83.19 98 GLN A CA 1
ATOM 759 C C . GLN A 1 98 ? -4.425 2.456 -6.828 1.00 83.19 98 GLN A C 1
ATOM 761 O O . GLN A 1 98 ? -3.609 1.687 -6.306 1.00 83.19 98 GLN A O 1
ATOM 766 N N . THR A 1 99 ? -4.084 3.303 -7.798 1.00 88.19 99 THR A N 1
ATOM 767 C CA . THR A 1 99 ? -2.750 3.400 -8.391 1.00 88.19 99 THR A CA 1
ATOM 768 C C . THR A 1 99 ? -2.228 4.826 -8.346 1.00 88.19 99 THR A C 1
ATOM 770 O O . THR A 1 99 ? -2.982 5.778 -8.525 1.00 88.19 99 THR A O 1
ATOM 773 N N . VAL A 1 100 ? -0.914 4.960 -8.173 1.00 90.12 100 VAL A N 1
ATOM 774 C CA . VAL A 1 100 ? -0.185 6.203 -8.451 1.00 90.12 100 VAL A CA 1
ATOM 775 C C . VAL A 1 100 ? 0.440 6.081 -9.832 1.00 90.12 100 VAL A C 1
ATOM 777 O O . VAL A 1 100 ? 1.051 5.055 -10.143 1.00 90.12 100 VAL A O 1
ATOM 780 N N . SER A 1 101 ? 0.258 7.113 -10.648 1.00 92.44 101 SER A N 1
ATOM 781 C CA . SER A 1 101 ? 0.657 7.114 -12.053 1.00 92.44 101 SER A CA 1
ATOM 782 C C . SER A 1 101 ? 1.630 8.252 -12.326 1.00 92.44 101 SER A C 1
ATOM 784 O O . SER A 1 101 ? 1.439 9.354 -11.816 1.00 92.44 101 SER A O 1
ATOM 786 N N . TRP A 1 102 ? 2.653 7.995 -13.134 1.00 94.75 102 TRP A N 1
ATOM 787 C CA . TRP A 1 102 ? 3.615 9.008 -13.575 1.00 94.75 102 TRP A CA 1
ATOM 788 C C . TRP A 1 102 ? 4.086 8.717 -15.003 1.00 94.75 102 TRP A C 1
ATOM 790 O O . TRP A 1 102 ? 4.084 7.564 -15.441 1.00 94.75 102 TRP A O 1
ATOM 800 N N . LYS A 1 103 ? 4.459 9.770 -15.742 1.00 94.38 103 LYS A N 1
ATOM 801 C CA . LYS A 1 103 ? 4.986 9.652 -17.108 1.00 94.38 103 LYS A CA 1
ATOM 802 C C . LYS A 1 103 ? 6.445 9.198 -17.060 1.00 94.38 103 LYS A C 1
ATOM 804 O O . LYS A 1 103 ? 7.228 9.758 -16.294 1.00 94.38 103 LYS A O 1
ATOM 809 N N . LEU A 1 104 ? 6.805 8.199 -17.863 1.00 93.00 104 LEU A N 1
ATOM 810 C CA . LEU A 1 104 ? 8.193 7.768 -18.001 1.00 93.00 104 LEU A CA 1
ATOM 811 C C . LEU A 1 104 ? 8.932 8.725 -18.943 1.00 93.00 104 LEU A C 1
ATOM 813 O O . LEU A 1 104 ? 8.579 8.857 -20.115 1.00 93.00 104 LEU A O 1
ATOM 817 N N . GLU A 1 105 ? 9.952 9.395 -18.412 1.00 89.19 105 GLU A N 1
ATOM 818 C CA . GLU A 1 105 ? 10.789 10.339 -19.156 1.00 89.19 105 GLU A CA 1
ATOM 819 C C . GLU A 1 105 ? 11.368 9.701 -20.429 1.00 89.19 105 GLU A C 1
ATOM 821 O O . GLU A 1 105 ? 11.809 8.553 -20.414 1.00 89.19 105 GLU A O 1
ATOM 826 N N . GLY A 1 106 ? 11.347 10.446 -21.538 1.00 87.81 106 GLY A N 1
ATOM 827 C CA . GLY A 1 106 ? 11.835 9.967 -22.836 1.00 87.81 106 GLY A CA 1
ATOM 828 C C . GLY A 1 106 ? 10.885 9.021 -23.579 1.00 87.81 106 GLY A C 1
ATOM 829 O O . GLY A 1 106 ? 11.258 8.511 -24.629 1.00 87.81 106 GLY A O 1
ATOM 830 N N . THR A 1 107 ? 9.668 8.795 -23.071 1.00 89.06 107 THR A N 1
ATOM 831 C CA . THR A 1 107 ? 8.657 7.937 -23.711 1.00 89.06 107 THR A CA 1
ATOM 832 C C . THR A 1 107 ? 7.257 8.555 -23.631 1.00 89.06 107 THR A C 1
ATOM 834 O O . THR A 1 107 ? 7.009 9.484 -22.856 1.00 89.06 107 THR A O 1
ATOM 837 N N . ASP A 1 108 ? 6.307 7.987 -24.375 1.00 91.38 108 ASP A N 1
ATOM 838 C CA . ASP A 1 108 ? 4.875 8.294 -24.240 1.00 91.38 108 ASP A CA 1
ATOM 839 C C . ASP A 1 108 ? 4.157 7.401 -23.216 1.00 91.38 108 ASP A C 1
ATOM 841 O O . ASP A 1 108 ? 2.931 7.429 -23.093 1.00 91.38 108 ASP A O 1
ATOM 845 N N . TRP A 1 109 ? 4.901 6.608 -22.442 1.00 92.31 109 TRP A N 1
ATOM 846 C CA . TRP A 1 109 ? 4.316 5.671 -21.493 1.00 92.31 109 TRP A CA 1
ATOM 847 C C . TRP A 1 109 ? 3.945 6.334 -20.168 1.00 92.31 109 TRP A C 1
ATOM 849 O O . TRP A 1 109 ? 4.676 7.156 -19.609 1.00 92.31 109 TRP A O 1
ATOM 859 N N . THR A 1 110 ? 2.810 5.899 -19.625 1.00 93.00 110 THR A N 1
ATOM 860 C CA . THR A 1 110 ? 2.390 6.195 -18.253 1.00 93.00 110 THR A CA 1
ATOM 861 C C . THR A 1 110 ? 2.489 4.922 -17.424 1.00 93.00 110 THR A C 1
ATOM 863 O O . THR A 1 110 ? 1.882 3.907 -17.759 1.00 93.00 110 THR A O 1
ATOM 866 N N . ILE A 1 111 ? 3.264 4.965 -16.341 1.00 91.62 111 ILE A N 1
ATOM 867 C CA . ILE A 1 111 ? 3.485 3.815 -15.462 1.00 91.62 111 ILE A CA 1
ATOM 868 C C . ILE A 1 111 ? 2.512 3.886 -14.292 1.00 91.62 111 ILE A C 1
ATOM 870 O O . ILE A 1 111 ? 2.509 4.860 -13.538 1.00 91.62 111 ILE A O 1
ATOM 874 N N . HIS A 1 112 ? 1.710 2.837 -14.118 1.00 90.75 112 HIS A N 1
ATOM 875 C CA . HIS A 1 112 ? 0.712 2.726 -13.055 1.00 90.75 112 HIS A CA 1
ATOM 876 C C . HIS A 1 112 ? 1.205 1.804 -11.939 1.00 90.75 112 HIS A C 1
ATOM 878 O O . HIS A 1 112 ? 1.582 0.659 -12.179 1.00 90.75 112 HIS A O 1
ATOM 884 N N . ASN A 1 113 ? 1.167 2.281 -10.694 1.00 88.56 113 ASN A N 1
ATOM 885 C CA . ASN A 1 113 ? 1.778 1.593 -9.562 1.00 88.56 113 ASN A CA 1
ATOM 886 C C . ASN A 1 113 ? 0.779 1.368 -8.427 1.00 88.56 113 ASN A C 1
ATOM 888 O O . ASN A 1 113 ? 0.265 2.319 -7.827 1.00 88.56 113 ASN A O 1
ATOM 892 N N . HIS A 1 114 ? 0.562 0.104 -8.066 1.00 89.50 114 HIS A N 1
ATOM 893 C CA . HIS A 1 114 ? -0.192 -0.254 -6.866 1.00 89.50 114 HIS A CA 1
ATOM 894 C C . HIS A 1 114 ? 0.578 0.078 -5.576 1.00 89.50 114 HIS A C 1
ATOM 896 O O . HIS A 1 114 ? 1.757 0.435 -5.576 1.00 89.50 114 HIS A O 1
ATOM 902 N N . ALA A 1 115 ? -0.115 -0.034 -4.446 1.00 87.44 115 ALA A N 1
ATOM 903 C CA . ALA A 1 115 ? 0.350 0.421 -3.142 1.00 87.44 115 ALA A CA 1
ATOM 904 C C . ALA A 1 115 ? 1.661 -0.223 -2.638 1.00 87.44 115 ALA A C 1
ATOM 906 O O . ALA A 1 115 ? 2.439 0.454 -1.972 1.00 87.44 115 ALA A O 1
ATOM 907 N N . ASN A 1 116 ? 1.925 -1.491 -2.976 1.00 87.81 116 ASN A N 1
ATOM 908 C CA . ASN A 1 116 ? 3.122 -2.236 -2.548 1.00 87.81 116 ASN A CA 1
ATOM 909 C C . ASN A 1 116 ? 4.151 -2.443 -3.677 1.00 87.81 116 ASN A C 1
ATOM 911 O O . ASN A 1 116 ? 4.967 -3.361 -3.620 1.00 87.81 116 ASN A O 1
ATOM 915 N N . VAL A 1 117 ? 4.068 -1.650 -4.748 1.00 85.56 117 VAL A N 1
ATOM 916 C CA . VAL A 1 117 ? 5.027 -1.704 -5.859 1.00 85.56 117 VAL A CA 1
ATOM 917 C C . VAL A 1 117 ? 6.276 -0.897 -5.495 1.00 85.56 117 VAL A C 1
ATOM 919 O O . VAL A 1 117 ? 6.179 0.203 -4.947 1.00 85.56 117 VAL A O 1
ATOM 922 N N . PHE A 1 118 ? 7.455 -1.457 -5.776 1.00 86.12 118 PHE A N 1
ATOM 923 C CA . PHE A 1 118 ? 8.732 -0.782 -5.546 1.00 86.12 118 PHE A CA 1
ATOM 924 C C . PHE A 1 118 ? 8.838 0.498 -6.386 1.00 86.12 118 PHE A C 1
ATOM 926 O O . PHE A 1 118 ? 8.414 0.518 -7.538 1.00 86.12 118 PHE A O 1
ATOM 933 N N . SER A 1 119 ? 9.387 1.566 -5.796 1.00 87.81 119 SER A N 1
ATOM 934 C CA . SER A 1 119 ? 9.498 2.895 -6.416 1.00 87.81 119 SER A CA 1
ATOM 935 C C . SER A 1 119 ? 8.185 3.394 -7.048 1.00 87.81 119 SER A C 1
ATOM 937 O O . SER A 1 119 ? 8.149 3.916 -8.156 1.00 87.81 119 SER A O 1
ATOM 939 N N . ARG A 1 120 ? 7.052 3.229 -6.352 1.00 89.44 120 ARG A N 1
ATOM 940 C CA . ARG A 1 120 ? 5.726 3.547 -6.920 1.00 89.44 120 ARG A CA 1
ATOM 941 C C . ARG A 1 120 ? 5.506 5.013 -7.307 1.00 89.44 120 ARG A C 1
ATOM 943 O O . ARG A 1 120 ? 4.613 5.292 -8.100 1.00 89.44 120 ARG A O 1
ATOM 950 N N . THR A 1 121 ? 6.253 5.946 -6.721 1.00 90.56 121 THR A N 1
ATOM 951 C CA . THR A 1 121 ? 6.067 7.393 -6.920 1.00 90.56 121 THR A CA 1
ATOM 952 C C . THR A 1 121 ? 6.890 7.967 -8.069 1.00 90.56 121 THR A C 1
ATOM 954 O O . THR A 1 121 ? 6.684 9.124 -8.415 1.00 90.56 121 THR A O 1
ATOM 957 N N . GLY A 1 122 ? 7.811 7.199 -8.653 1.00 91.19 122 GLY A N 1
ATOM 958 C CA . GLY A 1 122 ? 8.647 7.670 -9.752 1.00 91.19 122 GLY A CA 1
ATOM 959 C C . GLY A 1 122 ? 9.664 6.632 -10.208 1.00 91.19 122 GLY A C 1
ATOM 960 O O . GLY A 1 122 ? 9.793 5.562 -9.614 1.00 91.19 122 GLY A O 1
ATOM 961 N N . LEU A 1 123 ? 10.406 6.954 -11.262 1.00 92.81 123 LEU A N 1
ATOM 962 C CA . LEU A 1 123 ? 11.453 6.079 -11.777 1.00 92.81 123 LEU A CA 1
ATOM 963 C C . LEU A 1 123 ? 12.598 5.937 -10.762 1.00 92.81 123 LEU A C 1
ATOM 965 O O . LEU A 1 123 ? 13.190 6.931 -10.340 1.00 92.81 123 LEU A O 1
ATOM 969 N N . ASP A 1 124 ? 12.920 4.694 -10.402 1.00 93.94 124 ASP A N 1
ATOM 970 C CA . ASP A 1 124 ? 14.073 4.390 -9.558 1.00 93.94 124 ASP A CA 1
ATOM 971 C C . ASP A 1 124 ? 15.379 4.776 -10.269 1.00 93.94 124 ASP A C 1
ATOM 973 O O . ASP A 1 124 ? 15.546 4.546 -11.469 1.00 93.94 124 ASP A O 1
ATOM 977 N N . ILE A 1 125 ? 16.324 5.351 -9.526 1.00 92.06 125 ILE A N 1
ATOM 978 C CA . ILE A 1 125 ? 17.590 5.835 -10.094 1.00 92.06 125 ILE A CA 1
ATOM 979 C C . ILE A 1 125 ? 18.437 4.667 -10.616 1.00 92.06 125 ILE A C 1
ATOM 981 O O . ILE A 1 125 ? 19.070 4.795 -11.665 1.00 92.06 125 ILE A O 1
ATOM 985 N N . GLY A 1 126 ? 18.423 3.531 -9.917 1.00 92.69 126 GLY A N 1
ATOM 986 C CA . GLY A 1 126 ? 19.100 2.312 -10.343 1.00 92.69 126 GLY A CA 1
ATOM 987 C C . GLY A 1 126 ? 18.475 1.735 -11.610 1.00 92.69 126 GLY A C 1
ATOM 988 O O . GLY A 1 126 ? 19.199 1.438 -12.556 1.00 92.69 126 GLY A O 1
ATOM 989 N N . ALA A 1 127 ? 17.143 1.663 -11.682 1.00 92.06 127 ALA A N 1
ATOM 990 C CA . ALA A 1 127 ? 16.430 1.249 -12.892 1.00 92.06 127 ALA A CA 1
ATOM 991 C C . ALA A 1 127 ? 16.741 2.176 -14.078 1.00 92.06 127 ALA A C 1
ATOM 993 O O . ALA A 1 127 ? 17.053 1.692 -15.163 1.00 92.06 127 ALA A O 1
ATOM 994 N N . ARG A 1 128 ? 16.745 3.500 -13.861 1.00 92.94 128 ARG A N 1
ATOM 995 C CA . ARG A 1 128 ? 17.112 4.492 -14.883 1.00 92.94 128 ARG A CA 1
ATOM 996 C C . ARG A 1 128 ? 18.520 4.260 -15.426 1.00 92.94 128 ARG A C 1
ATOM 998 O O . ARG A 1 128 ? 18.721 4.296 -16.635 1.00 92.94 128 ARG A O 1
ATOM 1005 N N . PHE A 1 129 ? 19.486 4.024 -14.542 1.00 94.00 129 PHE A N 1
ATOM 1006 C CA . PHE A 1 129 ? 20.865 3.742 -14.939 1.00 94.00 129 PHE A CA 1
ATOM 1007 C C . PHE A 1 129 ? 20.987 2.393 -15.662 1.00 94.00 129 PHE A C 1
ATOM 1009 O O . PHE A 1 129 ? 21.671 2.284 -16.679 1.00 94.00 129 PHE A O 1
ATOM 1016 N N . PHE A 1 130 ? 20.284 1.369 -15.180 1.00 93.06 130 PHE A N 1
ATOM 1017 C CA . PHE A 1 130 ? 20.303 0.043 -15.784 1.00 93.06 130 PHE A CA 1
ATOM 1018 C C . PHE A 1 130 ? 19.701 0.040 -17.195 1.00 93.06 130 PHE A C 1
ATOM 1020 O O . PHE A 1 130 ? 20.264 -0.581 -18.091 1.00 93.06 130 PHE A O 1
ATOM 1027 N N . MET A 1 131 ? 18.629 0.809 -17.424 1.00 91.38 131 MET A N 1
ATOM 1028 C CA . MET A 1 131 ? 17.992 0.973 -18.739 1.00 91.38 131 MET A CA 1
ATOM 1029 C C . MET A 1 131 ? 18.962 1.443 -19.833 1.00 91.38 131 MET A C 1
ATOM 1031 O O . MET A 1 131 ? 18.820 1.043 -20.988 1.00 91.38 131 MET A O 1
ATOM 1035 N N . GLN A 1 132 ? 19.964 2.250 -19.473 1.00 91.25 132 GLN A N 1
ATOM 1036 C CA . GLN A 1 132 ? 20.986 2.748 -20.403 1.00 91.25 132 GLN A CA 1
ATOM 1037 C C . GLN A 1 132 ? 21.951 1.650 -20.873 1.00 91.25 132 GLN A C 1
ATOM 1039 O O . GLN A 1 132 ? 22.549 1.778 -21.934 1.00 91.25 132 GLN A O 1
ATOM 1044 N N . HIS A 1 133 ? 22.079 0.568 -20.105 1.00 92.62 133 HIS A N 1
ATOM 1045 C CA . HIS A 1 133 ? 23.029 -0.521 -20.336 1.00 92.62 133 HIS A CA 1
ATOM 1046 C C . HIS A 1 133 ? 22.326 -1.838 -20.685 1.00 92.62 133 HIS A C 1
ATOM 1048 O O . HIS A 1 133 ? 22.931 -2.908 -20.607 1.00 92.62 133 HIS A O 1
ATOM 1054 N N . LEU A 1 134 ? 21.036 -1.781 -21.031 1.00 89.94 134 LEU A N 1
ATOM 1055 C CA . LEU A 1 134 ? 20.297 -2.976 -21.413 1.00 89.94 134 LEU A CA 1
ATOM 1056 C C . LEU A 1 134 ? 20.891 -3.570 -22.694 1.00 89.94 134 LEU A C 1
ATOM 1058 O O . LEU A 1 134 ? 21.050 -2.834 -23.673 1.00 89.94 134 LEU A O 1
ATOM 1062 N N . PRO A 1 135 ? 21.178 -4.883 -22.706 1.00 86.44 135 PRO A N 1
ATOM 1063 C CA . PRO A 1 135 ? 21.737 -5.535 -23.875 1.00 86.44 135 PRO A CA 1
ATOM 1064 C C . PRO A 1 135 ? 20.762 -5.481 -25.054 1.00 86.44 135 PRO A C 1
ATOM 1066 O O . PRO A 1 135 ? 19.540 -5.560 -24.896 1.00 86.44 135 PRO A O 1
ATOM 1069 N N . GLU A 1 136 ? 21.333 -5.348 -26.245 1.00 82.69 136 GLU A N 1
ATOM 1070 C CA . GLU A 1 136 ? 20.616 -5.273 -27.516 1.00 82.69 136 GLU A CA 1
ATOM 1071 C C . GLU A 1 136 ? 20.776 -6.588 -28.283 1.00 82.69 136 GLU A C 1
ATOM 1073 O O . GLU A 1 136 ? 21.669 -7.380 -27.985 1.00 82.69 136 GLU A O 1
ATOM 1078 N N . ASN A 1 137 ? 19.898 -6.841 -29.258 1.00 81.81 137 ASN A N 1
ATOM 1079 C CA . ASN A 1 137 ? 19.929 -8.050 -30.096 1.00 81.81 137 ASN A CA 1
ATOM 1080 C C . ASN A 1 137 ? 19.888 -9.373 -29.305 1.00 81.81 137 ASN A C 1
ATOM 1082 O O . ASN A 1 137 ? 20.519 -10.357 -29.677 1.00 81.81 137 ASN A O 1
ATOM 1086 N N . LEU A 1 138 ? 19.137 -9.395 -28.203 1.00 81.00 138 LEU A N 1
ATOM 1087 C CA . LEU A 1 138 ? 18.932 -10.599 -27.402 1.00 81.00 138 LEU A CA 1
ATOM 1088 C C . LEU A 1 138 ? 18.138 -11.661 -28.179 1.00 81.00 138 LEU A C 1
ATOM 1090 O O . LEU A 1 138 ? 17.087 -11.369 -28.758 1.00 81.00 138 LEU A O 1
ATOM 1094 N N . GLU A 1 139 ? 18.604 -12.907 -28.110 1.00 77.50 139 GLU A N 1
ATOM 1095 C CA . GLU A 1 139 ? 17.907 -14.089 -28.619 1.00 77.50 139 GLU A CA 1
ATOM 1096 C C . GLU A 1 139 ? 17.321 -14.929 -27.474 1.00 77.50 139 GLU A C 1
ATOM 1098 O O . GLU A 1 139 ? 17.778 -14.869 -26.332 1.00 77.50 139 GLU A O 1
ATOM 1103 N N . GLY A 1 140 ? 16.304 -15.735 -27.784 1.00 79.88 140 GLY A N 1
ATOM 1104 C CA . GLY A 1 140 ? 15.673 -16.636 -26.818 1.00 79.88 140 GLY A CA 1
ATOM 1105 C C . GLY A 1 140 ? 14.679 -15.959 -25.867 1.00 79.88 140 GLY A C 1
ATOM 1106 O O . GLY A 1 140 ? 14.044 -14.957 -26.203 1.00 79.88 140 GLY A O 1
ATOM 1107 N N . GLU A 1 141 ? 14.486 -16.568 -24.696 1.00 81.56 141 GLU A N 1
ATOM 1108 C CA . GLU A 1 141 ? 13.565 -16.083 -23.668 1.00 81.56 141 GLU A CA 1
ATOM 1109 C C . GLU A 1 141 ? 14.268 -15.147 -22.685 1.00 81.56 141 GLU A C 1
ATOM 1111 O O . GLU A 1 141 ? 15.327 -15.462 -22.146 1.00 81.56 141 GLU A O 1
ATOM 1116 N N . ILE A 1 142 ? 13.639 -14.003 -22.415 1.00 82.62 142 ILE A N 1
ATOM 1117 C CA . ILE A 1 142 ? 14.154 -12.995 -21.486 1.00 82.62 142 ILE A CA 1
ATOM 1118 C C . ILE A 1 142 ? 13.271 -12.975 -20.241 1.00 82.62 142 ILE A C 1
ATOM 1120 O O . ILE A 1 142 ? 12.038 -12.949 -20.340 1.00 82.62 142 ILE A O 1
ATOM 1124 N N . VAL A 1 143 ? 13.911 -12.940 -19.072 1.00 84.31 143 VAL A N 1
ATOM 1125 C CA . VAL A 1 143 ? 13.242 -12.895 -17.770 1.00 84.31 143 VAL A CA 1
ATOM 1126 C C . VAL A 1 143 ? 13.570 -11.584 -17.057 1.00 84.31 143 VAL A C 1
ATOM 1128 O O . VAL A 1 143 ? 14.735 -11.267 -16.836 1.00 84.31 143 VAL A O 1
ATOM 1131 N N . ASP A 1 144 ? 12.535 -10.843 -16.666 1.00 84.38 144 ASP A N 1
ATOM 1132 C CA . ASP A 1 144 ? 12.629 -9.700 -15.756 1.00 84.38 144 ASP A CA 1
ATOM 1133 C C . ASP A 1 144 ? 12.371 -10.192 -14.321 1.00 84.38 144 ASP A C 1
ATOM 1135 O O . ASP A 1 144 ? 11.226 -10.426 -13.914 1.00 84.38 144 ASP A O 1
ATOM 1139 N N . LEU A 1 145 ? 13.457 -10.445 -13.583 1.00 85.44 145 LEU A N 1
ATOM 1140 C CA . LEU A 1 145 ? 13.426 -10.959 -12.213 1.00 85.44 145 LEU A CA 1
ATOM 1141 C C . LEU A 1 145 ? 13.272 -9.813 -11.211 1.00 85.44 145 LEU A C 1
ATOM 11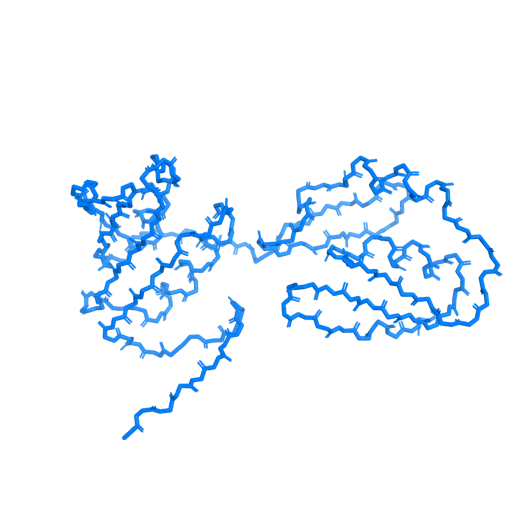43 O O . LEU A 1 145 ? 14.176 -9.007 -11.020 1.00 85.44 145 LEU A O 1
ATOM 1147 N N . GLY A 1 146 ? 12.143 -9.793 -10.504 1.00 82.81 146 GLY A N 1
ATOM 1148 C CA . GLY A 1 146 ? 11.790 -8.697 -9.607 1.00 82.81 146 GLY A CA 1
ATOM 1149 C C . GLY A 1 146 ? 11.146 -7.531 -10.351 1.00 82.81 146 GLY A C 1
ATOM 1150 O O . GLY A 1 146 ? 11.394 -6.381 -10.003 1.00 82.81 146 GLY A O 1
ATOM 1151 N N . CYS A 1 147 ? 10.291 -7.827 -11.334 1.00 82.75 147 CYS A N 1
ATOM 1152 C CA . CYS A 1 147 ? 9.873 -6.848 -12.333 1.00 82.75 147 CYS A CA 1
ATOM 1153 C C . CYS A 1 147 ? 9.133 -5.613 -11.785 1.00 82.75 147 CYS A C 1
ATOM 1155 O O . CYS A 1 147 ? 9.053 -4.598 -12.467 1.00 82.75 147 CYS A O 1
ATOM 1157 N N . GLY A 1 148 ? 8.638 -5.635 -10.541 1.00 86.56 148 GLY A N 1
ATOM 1158 C CA . GLY A 1 148 ? 8.160 -4.431 -9.852 1.00 86.56 148 GLY A CA 1
ATOM 1159 C C . GLY A 1 148 ? 7.031 -3.722 -10.605 1.00 86.56 148 GLY A C 1
ATOM 1160 O O . GLY A 1 148 ? 5.922 -4.246 -10.686 1.00 86.56 148 GLY A O 1
ATOM 1161 N N . ASN A 1 149 ? 7.309 -2.521 -11.117 1.00 88.25 149 ASN A N 1
ATOM 1162 C CA . ASN A 1 149 ? 6.386 -1.736 -11.948 1.00 88.25 149 ASN A CA 1
ATOM 1163 C C . ASN A 1 149 ? 6.473 -2.050 -13.457 1.00 88.25 149 ASN A C 1
ATOM 1165 O O . ASN A 1 149 ? 5.713 -1.491 -14.242 1.00 88.25 149 ASN A O 1
ATOM 1169 N N . GLY A 1 150 ? 7.376 -2.945 -13.855 1.00 88.38 150 GLY A N 1
ATOM 1170 C CA . GLY A 1 150 ? 7.544 -3.458 -15.212 1.00 88.38 150 GLY A CA 1
ATOM 1171 C C . GLY A 1 150 ? 8.407 -2.593 -16.126 1.00 88.38 150 GLY A C 1
ATOM 1172 O O . GLY A 1 150 ? 8.526 -2.922 -17.304 1.00 88.38 150 GLY A O 1
ATOM 1173 N N . VAL A 1 151 ? 9.011 -1.504 -15.632 1.00 91.25 151 VAL A N 1
ATOM 1174 C CA . VAL A 1 151 ? 9.712 -0.539 -16.499 1.00 91.25 151 VAL A CA 1
ATOM 1175 C C . VAL A 1 151 ? 10.878 -1.167 -17.271 1.00 91.25 151 VAL A C 1
ATOM 1177 O O . VAL A 1 151 ? 11.077 -0.852 -18.444 1.00 91.25 151 VAL A O 1
ATOM 1180 N N . ILE A 1 152 ? 11.604 -2.111 -16.661 1.00 91.00 152 ILE A N 1
ATOM 1181 C CA . ILE A 1 152 ? 12.714 -2.823 -17.308 1.00 91.00 152 ILE A CA 1
ATOM 1182 C C . ILE A 1 152 ? 12.191 -3.749 -18.408 1.00 91.00 152 ILE A C 1
ATOM 1184 O O . ILE A 1 152 ? 12.624 -3.644 -19.558 1.00 91.00 152 ILE A O 1
ATOM 1188 N N . GLY A 1 153 ? 11.219 -4.609 -18.091 1.00 87.31 153 GLY A N 1
ATOM 1189 C CA . GLY A 1 153 ? 10.567 -5.481 -19.065 1.00 87.31 153 GLY A CA 1
ATOM 1190 C C . GLY A 1 153 ? 9.982 -4.726 -20.264 1.00 87.31 153 GLY A C 1
ATOM 1191 O O . GLY A 1 153 ? 10.214 -5.143 -21.404 1.00 87.31 153 GLY A O 1
ATOM 1192 N N . LEU A 1 154 ? 9.295 -3.601 -20.015 1.00 87.69 154 LEU A N 1
ATOM 1193 C CA . LEU A 1 154 ? 8.733 -2.710 -21.040 1.00 87.69 154 LEU A CA 1
ATOM 1194 C C . LEU A 1 154 ? 9.823 -2.094 -21.923 1.00 87.69 154 LEU A C 1
ATOM 1196 O O . LEU A 1 154 ? 9.746 -2.195 -23.144 1.00 87.69 154 LEU A O 1
ATOM 1200 N N . THR A 1 155 ? 10.877 -1.539 -21.323 1.00 89.06 155 THR A N 1
ATOM 1201 C CA . THR A 1 155 ? 11.997 -0.939 -22.071 1.00 89.06 155 THR A CA 1
ATOM 1202 C C . THR A 1 155 ? 12.676 -1.966 -22.962 1.00 89.06 155 THR A C 1
ATOM 1204 O O . THR A 1 155 ? 12.923 -1.733 -24.142 1.00 89.06 155 THR A O 1
ATOM 1207 N N . LEU A 1 156 ? 12.933 -3.159 -22.427 1.00 87.25 156 LEU A N 1
ATOM 1208 C CA . LEU A 1 156 ? 13.474 -4.231 -23.239 1.00 87.25 156 LEU A CA 1
ATOM 1209 C C . LEU A 1 156 ? 12.491 -4.595 -24.379 1.00 87.25 156 LEU A C 1
ATOM 1211 O O . LEU A 1 156 ? 12.924 -5.196 -25.358 1.00 87.25 156 LEU A O 1
ATOM 1215 N N . LEU A 1 157 ? 11.158 -4.480 -24.195 1.00 84.44 157 LEU A N 1
ATOM 1216 C CA . LEU A 1 157 ? 10.146 -5.017 -25.141 1.00 84.44 157 LEU A CA 1
ATOM 1217 C C . LEU A 1 157 ? 10.145 -4.162 -26.391 1.0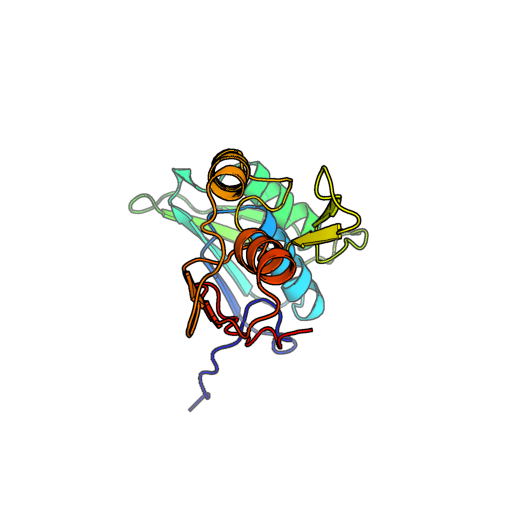0 84.44 157 LEU A C 1
ATOM 1219 O O . LEU A 1 157 ? 10.243 -4.693 -27.494 1.00 84.44 157 LEU A O 1
ATOM 1223 N N . ASP A 1 158 ? 10.151 -2.857 -26.167 1.00 85.00 158 ASP A N 1
ATOM 1224 C CA . ASP A 1 158 ? 10.330 -1.839 -27.186 1.00 85.00 158 ASP A CA 1
ATOM 1225 C C . ASP A 1 158 ? 11.618 -2.060 -27.994 1.00 85.00 158 ASP A C 1
ATOM 1227 O O . ASP A 1 158 ? 11.591 -2.055 -29.223 1.00 85.00 158 ASP A O 1
ATOM 1231 N N . LYS A 1 159 ? 12.721 -2.422 -27.320 1.00 81.31 159 LYS A N 1
ATOM 1232 C CA . LYS A 1 159 ? 14.003 -2.709 -27.984 1.00 81.31 159 LYS A CA 1
ATOM 1233 C C . LYS A 1 159 ? 14.061 -4.016 -28.787 1.00 81.31 159 LYS A C 1
ATOM 1235 O O . LYS A 1 159 ? 14.872 -4.114 -29.700 1.00 81.31 159 LYS A O 1
ATOM 1240 N N . THR A 1 160 ? 13.287 -5.050 -28.438 1.00 73.00 160 THR A N 1
ATOM 1241 C CA . THR A 1 160 ? 13.510 -6.419 -28.971 1.00 73.00 160 THR A CA 1
ATOM 1242 C C . THR A 1 160 ? 12.320 -7.041 -29.707 1.00 73.00 160 THR A C 1
ATOM 1244 O O . THR A 1 160 ? 12.529 -7.998 -30.448 1.00 73.00 160 THR A O 1
ATOM 1247 N N . ARG A 1 161 ? 11.081 -6.541 -29.547 1.00 66.38 161 ARG A N 1
ATOM 1248 C CA . ARG A 1 161 ? 9.840 -7.145 -30.098 1.00 66.38 161 ARG A CA 1
ATOM 1249 C C . ARG A 1 161 ? 9.715 -8.668 -29.856 1.00 66.38 161 ARG A C 1
ATOM 1251 O O . ARG A 1 161 ? 9.245 -9.413 -30.716 1.00 66.38 161 ARG A O 1
ATOM 1258 N N . ARG A 1 162 ? 10.166 -9.174 -28.698 1.00 66.88 162 ARG A N 1
ATOM 1259 C CA . ARG A 1 162 ? 10.136 -10.613 -28.336 1.00 66.88 162 ARG A CA 1
ATOM 1260 C C . ARG A 1 162 ? 9.291 -10.905 -27.095 1.00 66.88 162 ARG A C 1
ATOM 1262 O O . ARG A 1 162 ? 9.019 -10.018 -26.295 1.00 66.88 162 ARG A O 1
ATOM 1269 N N . ARG A 1 163 ? 8.905 -12.178 -26.926 1.00 62.31 163 ARG A N 1
ATOM 1270 C CA . ARG A 1 163 ? 8.162 -12.692 -25.757 1.00 62.31 163 ARG A CA 1
ATOM 1271 C C . ARG A 1 163 ? 9.004 -12.637 -24.486 1.00 62.31 163 ARG A C 1
ATOM 1273 O O . ARG A 1 163 ? 10.200 -12.913 -24.536 1.00 62.31 163 ARG A O 1
ATOM 1280 N N . LYS A 1 164 ? 8.367 -12.309 -23.354 1.00 62.28 164 LYS A N 1
ATOM 1281 C CA . LYS A 1 164 ? 9.054 -12.137 -22.068 1.00 62.28 164 LYS A CA 1
ATOM 1282 C C . LYS A 1 164 ? 8.279 -12.633 -20.877 1.00 62.28 164 LYS A C 1
ATOM 1284 O O . LYS A 1 164 ? 7.051 -12.567 -20.832 1.00 62.28 164 LYS A O 1
ATOM 1289 N N . TRP A 1 165 ? 9.052 -13.005 -19.870 1.00 57.38 165 TRP A N 1
ATOM 1290 C CA . TRP A 1 165 ? 8.560 -13.432 -18.578 1.00 57.38 165 TRP A CA 1
ATOM 1291 C C . TRP A 1 165 ? 8.834 -12.346 -17.534 1.00 57.38 165 TRP A C 1
ATOM 1293 O O . TRP A 1 165 ? 9.979 -11.963 -17.311 1.00 57.38 165 TRP A O 1
ATOM 1303 N N . CYS A 1 166 ? 7.776 -11.842 -16.895 1.00 59.53 166 CYS A N 1
ATOM 1304 C CA . CYS A 1 166 ? 7.855 -10.924 -15.754 1.00 59.53 166 CYS A CA 1
ATOM 1305 C C . CYS A 1 166 ? 7.667 -11.757 -14.486 1.00 59.53 166 CYS A C 1
ATOM 1307 O O . CYS A 1 166 ? 6.597 -12.342 -14.286 1.00 59.53 166 CYS A O 1
ATOM 1309 N N . LEU A 1 167 ? 8.693 -11.827 -13.639 1.00 59.69 167 LEU A N 1
ATOM 1310 C CA . LEU A 1 167 ? 8.616 -12.532 -12.365 1.00 59.69 167 LEU A CA 1
ATOM 1311 C C . LEU A 1 167 ? 8.676 -11.522 -11.217 1.00 59.69 167 LEU A C 1
ATOM 1313 O O . LEU A 1 167 ? 9.614 -10.737 -11.115 1.00 59.69 167 LEU A O 1
ATOM 1317 N N . SER A 1 168 ? 7.699 -11.556 -10.314 1.00 63.00 168 SER A N 1
ATOM 1318 C CA . SER A 1 168 ? 7.679 -10.725 -9.107 1.00 63.00 168 SER A CA 1
ATOM 1319 C C . SER A 1 168 ? 7.293 -11.564 -7.892 1.00 63.00 168 SER A C 1
ATOM 1321 O O . SER A 1 168 ? 6.448 -12.449 -7.990 1.00 63.00 168 SER A O 1
ATOM 1323 N N . MET A 1 169 ? 7.910 -11.281 -6.737 1.00 50.59 169 MET A N 1
ATOM 1324 C CA . MET A 1 169 ? 7.564 -11.926 -5.458 1.00 50.59 169 MET A CA 1
ATOM 1325 C C . MET A 1 169 ? 6.244 -11.407 -4.865 1.00 50.59 169 MET A C 1
ATOM 1327 O O . MET A 1 169 ? 5.721 -11.993 -3.921 1.00 50.59 169 MET A O 1
ATOM 1331 N N . ASN A 1 170 ? 5.697 -10.308 -5.390 1.00 58.53 170 ASN A N 1
ATOM 1332 C CA . ASN A 1 170 ? 4.321 -9.905 -5.103 1.00 58.53 170 ASN A CA 1
ATOM 1333 C C . ASN A 1 170 ? 3.398 -10.804 -5.948 1.00 58.53 170 ASN A C 1
ATOM 1335 O O . ASN A 1 170 ? 3.760 -11.059 -7.089 1.00 58.53 170 ASN A O 1
ATOM 1339 N N . HIS A 1 171 ? 2.263 -11.296 -5.424 1.00 51.50 171 HIS A N 1
ATOM 1340 C CA . HIS A 1 171 ? 1.450 -12.428 -5.947 1.00 51.50 171 HIS A CA 1
ATOM 1341 C C . HIS A 1 171 ? 0.832 -12.293 -7.369 1.00 51.50 171 HIS A C 1
ATOM 1343 O O . HIS A 1 171 ? -0.229 -12.836 -7.655 1.00 51.50 171 HIS A O 1
ATOM 1349 N N . ARG A 1 172 ? 1.479 -11.600 -8.302 1.00 51.75 172 ARG A N 1
ATOM 1350 C CA . ARG A 1 172 ? 1.070 -11.436 -9.693 1.00 51.75 172 ARG A CA 1
ATOM 1351 C C . ARG A 1 172 ? 2.182 -11.942 -10.606 1.00 51.75 172 ARG A C 1
ATOM 1353 O O . ARG A 1 172 ? 3.090 -11.199 -10.965 1.00 51.75 172 ARG A O 1
ATOM 1360 N N . TRP A 1 173 ? 2.089 -13.209 -10.996 1.00 41.16 173 TRP A N 1
ATOM 1361 C CA . TRP A 1 173 ? 2.719 -13.705 -12.218 1.00 41.16 173 TRP A CA 1
ATOM 1362 C C . TRP A 1 173 ? 1.870 -13.225 -13.399 1.00 41.16 173 TRP A C 1
ATOM 1364 O O . TRP A 1 173 ? 0.651 -13.386 -13.406 1.00 41.16 173 TRP A O 1
ATOM 1374 N N . ARG A 1 174 ? 2.483 -12.595 -14.401 1.00 46.38 174 ARG A N 1
ATOM 1375 C CA . ARG A 1 174 ? 1.790 -12.293 -15.656 1.00 46.38 174 ARG A CA 1
ATOM 1376 C C . ARG A 1 174 ? 2.751 -12.457 -16.816 1.00 46.38 174 ARG A C 1
ATOM 1378 O O . ARG A 1 174 ? 3.807 -11.831 -16.851 1.00 46.38 174 ARG A O 1
ATOM 1385 N N . LEU A 1 175 ? 2.351 -13.286 -17.773 1.00 40.72 175 LEU A N 1
ATOM 1386 C CA . LEU A 1 175 ? 2.882 -13.213 -19.123 1.00 40.72 175 LEU A CA 1
ATOM 1387 C C . LEU A 1 175 ? 2.494 -11.846 -19.681 1.00 40.72 175 LEU A C 1
ATOM 1389 O O . LEU A 1 175 ? 1.306 -11.523 -19.755 1.00 40.72 175 LEU A O 1
ATOM 1393 N N . LEU A 1 176 ? 3.489 -11.039 -20.036 1.00 45.28 176 LEU A N 1
ATOM 1394 C CA . LEU A 1 176 ? 3.252 -9.897 -20.904 1.00 45.28 176 LEU A CA 1
ATOM 1395 C C . LEU A 1 176 ? 3.357 -10.436 -22.334 1.00 45.28 176 LEU A C 1
ATOM 1397 O O . LEU A 1 176 ? 4.442 -10.886 -22.721 1.00 45.28 176 LEU A O 1
ATOM 1401 N N . PRO A 1 177 ? 2.251 -10.492 -23.100 1.00 38.09 177 PRO A N 1
ATOM 1402 C CA . PRO A 1 177 ? 2.343 -10.882 -24.497 1.00 38.09 177 PRO A CA 1
ATOM 1403 C C . PRO A 1 177 ? 3.276 -9.906 -25.220 1.00 38.09 177 PRO A C 1
ATOM 1405 O O . PRO A 1 177 ? 3.295 -8.712 -24.916 1.00 38.09 177 PRO A O 1
ATOM 1408 N N . ALA A 1 178 ? 4.074 -10.429 -26.151 1.00 43.69 178 ALA A N 1
ATOM 1409 C CA . ALA A 1 178 ? 4.759 -9.574 -27.109 1.00 43.69 178 ALA A CA 1
ATOM 1410 C C . ALA A 1 178 ? 3.677 -8.820 -27.894 1.00 43.69 178 ALA A C 1
ATOM 1412 O O . ALA A 1 178 ? 2.750 -9.463 -28.392 1.00 43.69 178 ALA A O 1
ATOM 1413 N N . VAL A 1 179 ? 3.766 -7.490 -27.913 1.00 38.72 179 VAL A N 1
ATOM 1414 C CA . VAL A 1 179 ? 2.924 -6.637 -28.764 1.00 38.72 179 VAL A CA 1
ATOM 1415 C C . VAL A 1 179 ? 3.369 -6.799 -30.210 1.00 38.72 179 VAL A C 1
ATOM 1417 O O . VAL A 1 179 ? 4.604 -6.815 -30.431 1.00 38.72 179 VAL A O 1
#

Sequence (179 aa):
MSRREVLDSTADYPQQPGVVLIKVPKTLALLEQQLRALRKVVTSDTRIIAGAKARDIHTSTLELFEKVLGPTTTTLAWKKARLINCTFNEPQLADAPQTVSWKLEGTDWTIHNHANVFSRTGLDIGARFFMQHLPENLEGEIVDLGCGNGVIGLTLLDKTRRRKWCLSMNHRWRLLPAV

Organism: Escherichia coli (NCBI:txid562)

InterPro domains:
  IPR007848 Methyltransferase small domain [PF05175] (109-164)
  IPR029063 S-adenosyl-L-methionine-dependent methyltransferase superfamily [G3DSA:3.40.50.150] (2-92)
  IPR029063 S-adenosyl-L-methionine-dependent methyltransferase superfamily [G3DSA:3.40.50.150] (93-167)
  IPR029063 S-adenosyl-L-methionine-dependent methyltransferase superfamily [SSF53335] (102-161)
  IPR046977 rRNA (guanine-N(2)-)-methyltransferase RsmC/RlmG [PTHR47816] (5-164)
  IPR058679 RlmG, N-terminal domain [PF26049] (5-89)